Protein AF-A0A351DUJ3-F1 (afdb_monomer)

Foldseek 3Di:
DLVLLLVLVVVCVVCV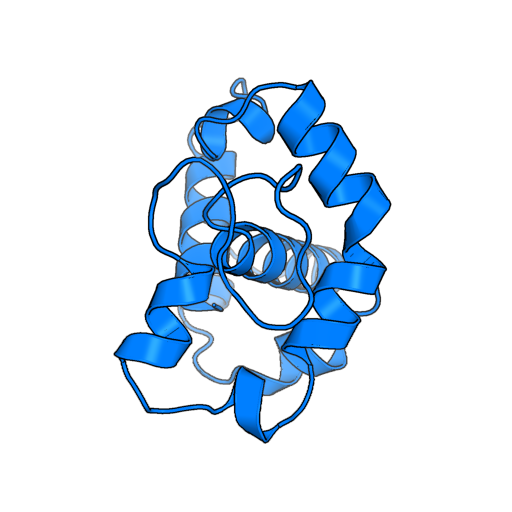VADPCRSVVHDPVLVVVCVVCVVVVCVQQVDCCRVVPPPVVQVVLQADADQARNHDPGDSNHHHNSVSVNSNQLLVLLCVVVVPDDSVNSVPDPDCVSSSVSDDD

Radius of gyration: 13.92 Å; Cα contacts (8 Å, |Δi|>4): 137; chains: 1; bounding box: 37×31×32 Å

Mean predicted aligned error: 2.56 Å

Structure (mmCIF, N/CA/C/O backbone):
data_AF-A0A351DUJ3-F1
#
_entry.id   AF-A0A351DUJ3-F1
#
loop_
_atom_site.group_PDB
_atom_site.id
_atom_site.type_symbol
_atom_site.label_atom_id
_atom_site.label_alt_id
_atom_site.label_comp_id
_atom_site.label_asym_id
_atom_site.label_entity_id
_atom_site.label_seq_id
_atom_site.pdbx_PDB_ins_code
_atom_site.Cartn_x
_atom_site.Cartn_y
_atom_site.Cartn_z
_atom_site.occupancy
_atom_site.B_iso_or_equiv
_atom_site.auth_seq_id
_atom_site.auth_comp_id
_atom_site.auth_asym_id
_atom_site.auth_atom_id
_atom_site.pdbx_PDB_model_num
ATOM 1 N N . MET A 1 1 ? 3.745 -3.087 7.120 1.00 89.69 1 MET A N 1
ATOM 2 C CA . MET A 1 1 ? 2.608 -3.006 6.170 1.00 89.69 1 MET A CA 1
ATOM 3 C C . MET A 1 1 ? 1.366 -2.376 6.779 1.00 89.69 1 MET A C 1
ATOM 5 O O . MET A 1 1 ? 1.011 -1.296 6.337 1.00 89.69 1 MET A O 1
ATOM 9 N N . LEU A 1 2 ? 0.721 -3.003 7.778 1.00 93.69 2 LEU A N 1
ATOM 10 C CA . LEU A 1 2 ? -0.574 -2.543 8.318 1.00 93.69 2 LEU A CA 1
ATOM 11 C C . LEU A 1 2 ? -0.574 -1.065 8.736 1.00 93.69 2 LEU A C 1
ATOM 13 O O . LEU A 1 2 ? -1.514 -0.342 8.428 1.00 93.69 2 LEU A O 1
ATOM 17 N N . PHE A 1 3 ? 0.510 -0.609 9.371 1.00 95.06 3 PHE A N 1
ATOM 18 C CA . PHE A 1 3 ? 0.725 0.804 9.690 1.00 95.06 3 PHE A CA 1
ATOM 19 C C . PHE A 1 3 ? 0.529 1.718 8.467 1.00 95.06 3 PHE A C 1
ATOM 21 O O . PHE A 1 3 ? -0.332 2.590 8.489 1.00 95.06 3 PHE A O 1
ATOM 28 N N . TRP A 1 4 ? 1.266 1.473 7.380 1.00 95.94 4 TRP A N 1
ATOM 29 C CA . TRP A 1 4 ? 1.177 2.269 6.153 1.00 95.94 4 TRP A CA 1
ATOM 30 C C . TRP A 1 4 ? -0.191 2.176 5.484 1.00 9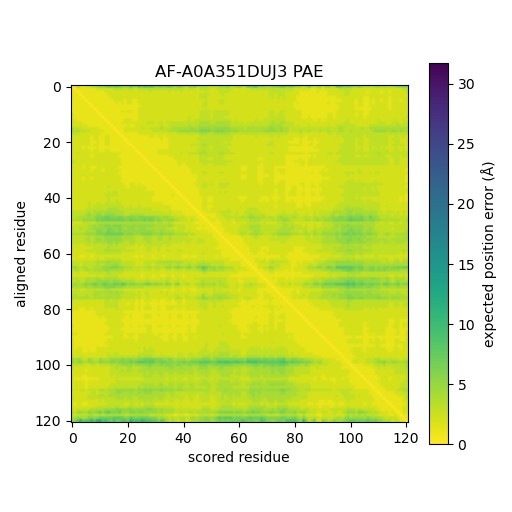5.94 4 TRP A C 1
ATOM 32 O O . TRP A 1 4 ? -0.691 3.181 4.994 1.00 95.94 4 TRP A O 1
ATOM 42 N N . GLY A 1 5 ? -0.825 1.002 5.517 1.00 97.31 5 GLY A N 1
ATOM 43 C CA . GLY A 1 5 ? -2.168 0.848 4.969 1.00 97.31 5 GLY A CA 1
ATOM 44 C C . GLY A 1 5 ? -3.209 1.703 5.682 1.00 97.31 5 GLY A C 1
ATOM 45 O O . GLY A 1 5 ? -4.059 2.313 5.043 1.00 97.31 5 GLY A O 1
ATOM 46 N N . LYS A 1 6 ? -3.107 1.797 7.010 1.00 97.94 6 LYS A N 1
ATOM 47 C CA . LYS A 1 6 ? -3.964 2.662 7.823 1.00 97.94 6 LYS A CA 1
ATOM 48 C C . LYS A 1 6 ? -3.687 4.140 7.590 1.00 97.94 6 LYS A C 1
ATOM 50 O O . LYS A 1 6 ? -4.633 4.912 7.477 1.00 97.94 6 LYS A O 1
ATOM 55 N N . VAL A 1 7 ? -2.410 4.518 7.499 1.00 97.75 7 VAL A N 1
ATOM 56 C CA . VAL A 1 7 ? -2.010 5.886 7.145 1.00 97.75 7 VAL A CA 1
ATOM 57 C C . VAL A 1 7 ? -2.652 6.276 5.816 1.00 97.75 7 VAL A C 1
ATOM 59 O O . VAL A 1 7 ? -3.377 7.260 5.774 1.00 97.75 7 VAL A O 1
ATOM 62 N N . LEU A 1 8 ? -2.485 5.465 4.770 1.00 98.06 8 LEU A N 1
ATOM 63 C CA . LEU A 1 8 ? -3.036 5.749 3.444 1.00 98.06 8 LEU A CA 1
ATOM 64 C C . LEU A 1 8 ? -4.569 5.762 3.417 1.00 98.06 8 LEU A C 1
ATOM 66 O O . LEU A 1 8 ? -5.141 6.635 2.772 1.00 98.06 8 LEU A O 1
ATOM 70 N N . HIS A 1 9 ? -5.237 4.879 4.167 1.00 97.88 9 HIS A N 1
ATOM 71 C CA . HIS A 1 9 ? -6.695 4.926 4.322 1.00 97.88 9 HIS A CA 1
ATOM 72 C C . HIS A 1 9 ? -7.163 6.272 4.893 1.00 97.88 9 HIS A C 1
ATOM 74 O O . HIS A 1 9 ? -8.079 6.901 4.363 1.00 97.88 9 HIS A O 1
ATOM 80 N N . VAL A 1 10 ? -6.524 6.743 5.969 1.00 97.94 10 VAL A N 1
ATOM 81 C CA . VAL A 1 10 ? -6.854 8.040 6.575 1.00 97.94 10 VAL A CA 1
ATOM 82 C C . VAL A 1 10 ? -6.523 9.180 5.615 1.00 97.94 10 VAL A C 1
ATOM 84 O O . VAL A 1 10 ? -7.359 10.059 5.415 1.00 97.94 10 VAL A O 1
ATOM 87 N N . THR A 1 11 ? -5.354 9.151 4.973 1.00 97.94 11 THR A N 1
ATOM 88 C CA . THR A 1 11 ? -4.942 10.179 4.011 1.00 97.94 11 THR A CA 1
ATOM 89 C C . THR A 1 11 ? -5.921 10.281 2.842 1.00 97.94 11 THR A C 1
ATOM 91 O O . THR A 1 11 ? -6.327 11.388 2.503 1.00 97.94 11 THR A O 1
ATOM 94 N N . ALA A 1 12 ? -6.370 9.155 2.279 1.00 97.75 12 ALA A N 1
ATOM 95 C CA . ALA A 1 12 ? -7.358 9.129 1.201 1.00 97.75 12 ALA A CA 1
ATOM 96 C C . ALA A 1 12 ? -8.695 9.760 1.617 1.00 97.75 12 ALA A C 1
ATOM 98 O O . ALA A 1 12 ? -9.310 10.489 0.846 1.00 97.75 12 ALA A O 1
ATOM 99 N N . ARG A 1 13 ? -9.131 9.535 2.862 1.00 95.94 13 ARG A N 1
ATOM 100 C CA . ARG A 1 13 ? -10.352 10.158 3.400 1.00 95.94 13 ARG A CA 1
ATOM 101 C C . ARG A 1 13 ? -10.204 11.657 3.640 1.00 95.94 13 ARG A C 1
ATOM 103 O O . ARG A 1 13 ? -11.187 12.380 3.525 1.00 95.94 13 ARG A O 1
ATOM 110 N N . CYS A 1 14 ? -9.006 12.114 3.992 1.00 97.31 14 CYS A N 1
ATOM 111 C CA . CYS A 1 14 ? -8.708 13.535 4.162 1.00 97.31 14 CYS A CA 1
ATOM 112 C C . CYS A 1 14 ? -8.530 14.269 2.824 1.00 97.31 14 CYS A C 1
ATOM 114 O O . CYS A 1 14 ? -8.698 15.484 2.779 1.00 97.31 14 CYS A O 1
ATOM 116 N N . LEU A 1 15 ? -8.188 13.549 1.752 1.00 97.62 15 LEU A N 1
ATOM 117 C CA . LEU A 1 15 ? -7.899 14.090 0.423 1.00 97.62 15 LEU A CA 1
ATOM 118 C C . LEU A 1 15 ? -8.742 13.380 -0.658 1.00 97.62 15 LEU A C 1
ATOM 120 O O . LEU A 1 15 ? -8.176 12.708 -1.521 1.00 97.62 15 LEU A O 1
ATOM 124 N N . PRO A 1 16 ? -10.082 13.514 -0.632 1.00 96.31 16 PRO A N 1
ATOM 125 C CA . PRO A 1 16 ? -10.980 12.748 -1.505 1.00 96.31 16 PRO A CA 1
ATOM 126 C C . PRO A 1 16 ? -10.806 13.053 -3.001 1.00 96.31 16 PRO A C 1
ATOM 128 O O . PRO A 1 16 ? -11.094 12.199 -3.834 1.00 96.31 16 PRO A O 1
ATOM 131 N N . GLU A 1 17 ? -10.304 14.243 -3.339 1.00 97.50 17 GLU A N 1
ATOM 132 C CA . GLU A 1 17 ? -10.061 14.670 -4.724 1.00 97.50 17 GLU A CA 1
ATOM 133 C C . GLU A 1 17 ? -8.707 14.184 -5.274 1.00 97.50 17 GLU A C 1
ATOM 135 O O . GLU A 1 17 ? -8.432 14.303 -6.469 1.00 97.50 17 GLU A O 1
ATOM 140 N N . THR A 1 18 ? -7.833 13.646 -4.415 1.00 98.00 18 THR A N 1
ATOM 141 C CA . THR A 1 18 ? -6.515 13.155 -4.825 1.00 98.00 18 THR A CA 1
ATOM 142 C C . THR A 1 18 ? -6.627 11.723 -5.330 1.00 98.00 18 THR A C 1
ATOM 144 O O . THR A 1 18 ? -7.170 10.843 -4.662 1.00 98.00 18 THR A O 1
ATOM 147 N N . SER A 1 19 ? -6.058 11.458 -6.506 1.00 98.12 19 SER A N 1
ATOM 148 C CA . SER A 1 19 ? -6.043 10.109 -7.068 1.00 98.12 19 SER A CA 1
ATOM 149 C C . SER A 1 19 ? -5.222 9.137 -6.204 1.00 98.12 19 SER A C 1
ATOM 151 O O . SER A 1 19 ? -4.266 9.550 -5.541 1.00 98.12 19 SER A O 1
ATOM 153 N N . PRO A 1 20 ? -5.507 7.822 -6.249 1.00 98.00 20 PRO A N 1
ATOM 154 C CA . PRO A 1 20 ? -4.704 6.835 -5.531 1.00 98.00 20 PRO A CA 1
ATOM 155 C C . PRO A 1 20 ? -3.216 6.848 -5.897 1.00 98.00 20 PRO A C 1
ATOM 157 O O . PRO A 1 20 ? -2.364 6.694 -5.025 1.00 98.00 20 PRO A O 1
ATOM 160 N N . ALA A 1 21 ? -2.911 7.102 -7.172 1.00 98.25 21 ALA A N 1
ATOM 161 C CA . ALA A 1 21 ? -1.549 7.310 -7.646 1.00 98.25 21 ALA A CA 1
ATOM 162 C C . ALA A 1 21 ? -0.911 8.544 -6.982 1.00 98.25 21 ALA A C 1
ATOM 164 O O . ALA A 1 21 ? 0.181 8.454 -6.427 1.00 98.25 21 ALA A O 1
ATOM 165 N N . GLY A 1 22 ? -1.633 9.670 -6.937 1.00 98.12 22 GLY A N 1
ATOM 166 C CA . GLY A 1 22 ? -1.170 10.901 -6.294 1.00 98.12 22 GLY A CA 1
ATOM 167 C C . GLY A 1 22 ? -0.902 10.740 -4.796 1.00 98.12 22 GLY A C 1
ATOM 168 O O . GLY A 1 22 ? 0.094 11.255 -4.297 1.00 98.12 22 GLY A O 1
ATOM 169 N N . LEU A 1 23 ? -1.723 9.958 -4.085 1.00 97.94 23 LEU A N 1
ATOM 170 C CA . LEU A 1 23 ? -1.509 9.640 -2.665 1.00 97.94 23 LEU A CA 1
ATOM 171 C C . LEU A 1 23 ? -0.209 8.862 -2.407 1.00 97.94 23 LEU A C 1
ATOM 173 O O . LEU A 1 23 ? 0.351 8.946 -1.316 1.00 97.94 23 LEU A O 1
ATOM 177 N N . MET A 1 24 ? 0.267 8.117 -3.405 1.00 97.50 24 MET A N 1
ATOM 178 C CA . MET A 1 24 ? 1.502 7.329 -3.357 1.00 97.50 24 MET A CA 1
ATOM 179 C C . MET A 1 24 ? 2.703 8.048 -3.990 1.00 97.50 24 MET A C 1
ATOM 181 O O . MET A 1 24 ? 3.806 7.494 -3.991 1.00 97.50 24 MET A O 1
ATOM 185 N N . ASN A 1 25 ? 2.496 9.265 -4.509 1.00 96.31 25 ASN A N 1
ATOM 186 C CA . ASN A 1 25 ? 3.441 9.980 -5.367 1.00 96.31 25 ASN A CA 1
ATOM 187 C C . ASN A 1 25 ?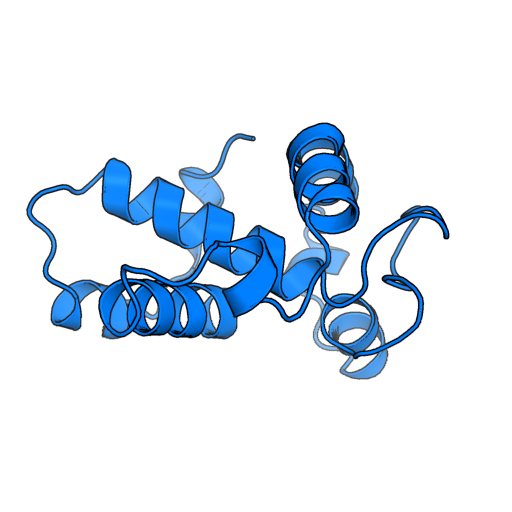 3.900 9.131 -6.568 1.00 96.31 25 ASN A C 1
ATOM 189 O O . ASN A 1 25 ? 5.086 9.046 -6.876 1.00 96.31 25 ASN A O 1
ATOM 193 N N . TRP A 1 26 ? 2.940 8.468 -7.209 1.00 97.88 26 TRP A N 1
ATOM 194 C CA . TRP A 1 26 ? 3.125 7.662 -8.409 1.00 97.88 26 TRP A CA 1
ATOM 195 C C . TRP A 1 26 ? 2.432 8.303 -9.607 1.00 97.88 26 TRP A C 1
ATOM 197 O O . TRP A 1 26 ? 1.439 9.028 -9.487 1.00 97.88 26 TRP A O 1
ATOM 207 N N . THR A 1 27 ? 2.931 7.973 -10.787 1.00 98.31 27 THR A N 1
ATOM 208 C CA . THR A 1 27 ? 2.238 8.165 -12.056 1.00 98.31 27 THR A CA 1
ATOM 209 C C . THR A 1 27 ? 1.008 7.256 -12.148 1.00 98.31 27 THR A C 1
ATOM 211 O O . THR A 1 27 ? 0.859 6.263 -11.430 1.00 98.31 27 THR A O 1
ATOM 214 N N . SER A 1 28 ? 0.100 7.586 -13.069 1.00 98.12 28 SER A N 1
ATOM 215 C CA . SER A 1 28 ? -1.064 6.728 -13.329 1.00 98.12 28 SER A CA 1
ATOM 216 C C . SER A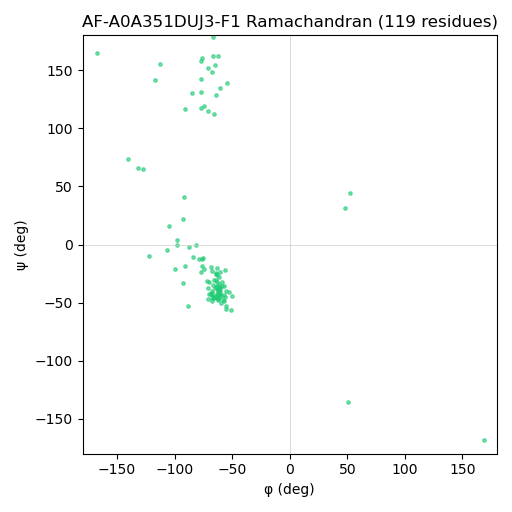 1 28 ? -0.653 5.353 -13.870 1.00 98.12 28 SER A C 1
ATOM 218 O O . SER A 1 28 ? -1.302 4.361 -13.541 1.00 98.12 28 SER A O 1
ATOM 220 N N . ASP A 1 29 ? 0.444 5.286 -14.629 1.00 98.38 29 ASP A N 1
ATOM 221 C CA . ASP A 1 29 ? 0.975 4.041 -15.192 1.00 98.38 29 ASP A CA 1
ATOM 222 C C . ASP A 1 29 ? 1.559 3.135 -14.105 1.00 98.38 29 ASP A C 1
ATOM 224 O O . ASP A 1 29 ? 1.268 1.942 -14.079 1.00 98.38 29 ASP A O 1
ATOM 228 N N . GLU A 1 30 ? 2.301 3.696 -13.149 1.00 98.56 30 GLU A N 1
ATOM 229 C CA . GLU A 1 30 ? 2.810 2.964 -11.983 1.00 98.56 30 GLU A CA 1
ATOM 230 C C . GLU A 1 30 ? 1.673 2.388 -11.130 1.00 98.56 30 GLU A C 1
ATOM 232 O O . GLU A 1 30 ? 1.711 1.224 -10.722 1.00 98.56 30 GLU A O 1
ATOM 237 N N . TRP A 1 31 ? 0.612 3.169 -10.904 1.00 98.50 31 TRP A N 1
ATOM 238 C CA . TRP A 1 31 ? -0.578 2.673 -10.216 1.00 98.50 31 TRP A CA 1
ATOM 239 C C . TRP A 1 31 ? -1.271 1.550 -10.997 1.00 98.50 31 TRP A C 1
ATOM 241 O O . TRP A 1 31 ? -1.617 0.516 -10.420 1.00 98.50 31 TRP A O 1
ATOM 251 N N . ALA A 1 32 ? -1.462 1.727 -12.307 1.00 98.50 32 ALA A N 1
ATOM 252 C CA . ALA A 1 32 ? -2.065 0.713 -13.168 1.00 98.50 32 ALA A CA 1
ATOM 253 C C . ALA A 1 32 ? -1.238 -0.581 -13.182 1.00 98.50 32 ALA A C 1
ATOM 255 O O . ALA A 1 32 ? -1.802 -1.674 -13.084 1.00 98.50 32 ALA A O 1
ATOM 256 N N . TRP A 1 33 ? 0.090 -0.462 -13.220 1.00 98.38 33 TRP A N 1
ATOM 257 C CA . TRP A 1 33 ? 1.017 -1.581 -13.112 1.00 98.38 33 TRP A CA 1
ATOM 258 C C . TRP A 1 33 ? 0.842 -2.317 -11.780 1.00 98.38 33 TRP A C 1
ATOM 260 O O . TRP A 1 33 ? 0.647 -3.534 -11.770 1.00 98.38 33 TRP A O 1
ATOM 270 N N . ALA A 1 34 ? 0.832 -1.591 -10.657 1.00 98.38 34 ALA A N 1
ATOM 271 C CA . ALA A 1 34 ? 0.701 -2.190 -9.327 1.00 98.38 34 ALA A CA 1
ATOM 272 C C . ALA A 1 34 ? -0.636 -2.920 -9.157 1.00 98.38 34 ALA A C 1
ATOM 274 O O . ALA A 1 34 ? -0.678 -4.012 -8.591 1.00 98.38 34 ALA A O 1
ATOM 275 N N . MET A 1 35 ? -1.717 -2.357 -9.701 1.00 98.38 35 MET A N 1
ATOM 276 C CA . MET A 1 35 ? -3.033 -2.997 -9.744 1.00 98.38 35 MET A CA 1
ATOM 277 C C . MET A 1 35 ? -3.026 -4.270 -10.601 1.00 98.38 35 MET A C 1
ATOM 279 O O . MET A 1 35 ? -3.543 -5.298 -10.171 1.00 98.38 35 MET A O 1
ATOM 283 N N . ALA A 1 36 ? -2.410 -4.241 -11.786 1.00 98.19 36 ALA A N 1
ATOM 284 C CA . ALA A 1 36 ? -2.305 -5.415 -12.655 1.00 98.19 36 ALA A CA 1
ATOM 285 C C . ALA A 1 36 ? -1.437 -6.531 -12.043 1.00 98.19 36 ALA A C 1
ATOM 287 O O . ALA A 1 36 ? -1.680 -7.714 -12.285 1.00 98.19 36 ALA A O 1
ATOM 288 N N . GLN A 1 37 ? -0.442 -6.163 -11.232 1.00 98.00 37 GLN A N 1
ATOM 289 C CA . GLN A 1 37 ? 0.480 -7.088 -10.573 1.00 98.00 37 GLN A CA 1
ATOM 290 C C . GLN A 1 37 ? 0.100 -7.417 -9.125 1.00 98.00 37 GLN A C 1
ATOM 292 O O . GLN A 1 37 ? 0.824 -8.174 -8.481 1.00 98.00 37 GLN A O 1
ATOM 297 N N . GLU A 1 38 ? -1.032 -6.926 -8.606 1.00 97.81 38 GLU A N 1
ATOM 298 C CA . GLU A 1 38 ? -1.413 -7.016 -7.183 1.00 97.81 38 GLU A CA 1
ATOM 299 C C . GLU A 1 38 ? -1.282 -8.448 -6.631 1.00 97.81 38 GLU A C 1
ATOM 301 O O . GLU A 1 38 ? -0.685 -8.674 -5.574 1.00 97.81 38 GLU A O 1
ATOM 306 N N . ARG A 1 39 ? -1.751 -9.440 -7.399 1.00 97.12 39 ARG A N 1
ATOM 307 C CA . ARG A 1 39 ? -1.644 -10.866 -7.061 1.00 97.12 39 ARG A CA 1
ATOM 308 C C . ARG A 1 39 ? -0.212 -11.399 -7.098 1.00 97.12 39 ARG A C 1
ATOM 310 O O . ARG A 1 39 ? 0.170 -12.170 -6.219 1.00 97.12 39 ARG A O 1
ATOM 317 N N . SER A 1 40 ? 0.574 -11.018 -8.103 1.00 96.88 40 SER A N 1
ATOM 318 C CA . SER A 1 40 ? 1.984 -11.412 -8.226 1.00 96.88 40 SER A CA 1
ATOM 319 C C . SER A 1 40 ? 2.802 -10.856 -7.062 1.00 96.88 40 SER A C 1
ATOM 321 O O . SER A 1 40 ? 3.548 -11.598 -6.430 1.00 96.88 40 SER A O 1
ATOM 323 N N . ILE A 1 41 ? 2.594 -9.582 -6.720 1.00 97.31 41 ILE A N 1
ATOM 324 C CA . ILE A 1 41 ? 3.243 -8.913 -5.588 1.00 97.31 41 ILE A CA 1
ATOM 325 C C . ILE A 1 41 ? 2.862 -9.617 -4.284 1.00 97.31 41 ILE A C 1
ATOM 327 O O . ILE A 1 41 ? 3.726 -9.927 -3.464 1.00 97.31 41 ILE A O 1
ATOM 331 N N . TRP A 1 42 ? 1.573 -9.921 -4.096 1.00 96.44 42 TRP A N 1
ATOM 332 C CA . TRP A 1 42 ? 1.115 -10.645 -2.914 1.00 96.44 42 TRP A CA 1
ATOM 333 C C . TRP A 1 42 ? 1.735 -12.041 -2.807 1.00 96.44 42 TRP A C 1
ATOM 335 O O . TRP A 1 42 ? 2.103 -12.450 -1.710 1.00 96.44 42 TRP A O 1
ATOM 345 N N . ARG A 1 43 ? 1.920 -12.756 -3.923 1.00 95.25 43 ARG A N 1
ATOM 346 C CA . ARG A 1 43 ? 2.573 -14.074 -3.927 1.00 95.25 43 ARG A CA 1
ATOM 347 C C . ARG A 1 43 ? 4.017 -14.017 -3.422 1.00 95.25 43 ARG A C 1
ATOM 349 O O . ARG A 1 43 ? 4.415 -14.931 -2.707 1.00 95.25 43 ARG A O 1
ATOM 356 N N . GLU A 1 44 ? 4.759 -12.966 -3.763 1.00 95.38 44 GLU A N 1
ATOM 357 C CA . GLU A 1 44 ? 6.127 -12.741 -3.271 1.00 95.38 44 GLU A CA 1
ATOM 358 C C . GLU A 1 44 ? 6.157 -12.343 -1.785 1.00 95.38 44 GLU A C 1
ATOM 360 O O . GLU A 1 44 ? 7.107 -12.653 -1.072 1.00 95.38 44 GLU A O 1
ATOM 365 N N . LEU A 1 45 ? 5.116 -11.655 -1.307 1.00 94.19 45 LEU A N 1
ATOM 366 C CA . LEU A 1 45 ? 5.066 -11.063 0.032 1.00 94.19 45 LEU A CA 1
ATOM 367 C C . LEU A 1 45 ? 4.438 -11.970 1.103 1.00 94.19 45 LEU A C 1
ATOM 369 O O . LEU A 1 45 ? 4.823 -11.895 2.267 1.00 94.19 45 LEU A O 1
ATOM 373 N N . GLN A 1 46 ? 3.459 -12.800 0.731 1.00 93.75 46 GLN A N 1
ATOM 374 C CA . GLN A 1 46 ? 2.695 -13.655 1.647 1.00 93.75 46 GLN A CA 1
ATOM 375 C C . GLN A 1 46 ? 3.481 -14.755 2.387 1.00 93.75 46 GLN A C 1
ATOM 377 O O . GLN A 1 46 ? 2.986 -15.179 3.438 1.00 93.75 46 GLN A O 1
ATOM 382 N N . PRO A 1 47 ? 4.631 -15.277 1.897 1.00 94.44 47 PRO A N 1
ATOM 383 C CA . PRO A 1 47 ? 5.395 -16.271 2.644 1.00 94.44 47 PRO A CA 1
ATOM 384 C C . PRO A 1 47 ? 5.725 -15.779 4.058 1.00 94.44 47 PRO A C 1
ATOM 386 O O . PRO A 1 47 ? 6.030 -14.604 4.269 1.00 94.44 47 PRO A O 1
ATOM 389 N N . GLN A 1 48 ? 5.627 -16.668 5.051 1.00 88.44 48 GLN A N 1
ATOM 390 C CA . GLN A 1 48 ? 5.735 -16.278 6.464 1.00 88.44 48 GLN A CA 1
ATOM 391 C C . GLN A 1 48 ? 7.096 -15.660 6.809 1.00 88.44 48 GLN A C 1
ATOM 393 O O . GLN A 1 48 ? 7.169 -14.726 7.605 1.00 88.44 48 GLN A O 1
ATOM 398 N N . ASP A 1 49 ? 8.165 -16.161 6.200 1.00 91.00 49 ASP A N 1
ATOM 399 C CA . ASP A 1 49 ? 9.538 -15.682 6.353 1.00 91.00 49 ASP A CA 1
ATOM 400 C C . ASP A 1 49 ? 9.763 -14.282 5.764 1.00 91.00 49 ASP A C 1
ATOM 402 O O . ASP A 1 49 ? 10.672 -13.576 6.204 1.00 91.00 49 ASP A O 1
ATOM 406 N N . VAL A 1 50 ? 8.916 -13.853 4.822 1.00 91.62 50 VAL A N 1
ATOM 407 C CA . VAL A 1 50 ? 8.895 -12.487 4.281 1.00 91.62 50 VAL A CA 1
ATOM 408 C C . VAL A 1 50 ? 7.978 -11.596 5.119 1.00 91.62 50 VAL A C 1
ATOM 410 O O . VAL A 1 50 ? 8.404 -10.550 5.610 1.00 91.62 50 VAL A O 1
ATOM 413 N N . LEU A 1 51 ? 6.730 -12.017 5.335 1.00 89.94 51 LEU A N 1
ATOM 414 C CA . LEU A 1 51 ? 5.700 -11.201 5.978 1.00 89.94 51 LEU A CA 1
ATOM 415 C C . LEU A 1 51 ? 5.998 -10.910 7.456 1.00 89.94 51 LEU A C 1
ATOM 417 O O . LEU A 1 51 ? 5.702 -9.822 7.952 1.00 89.94 51 LEU A O 1
ATOM 421 N N . PHE A 1 52 ? 6.609 -11.872 8.151 1.00 90.44 52 PHE A N 1
ATOM 422 C CA . PHE A 1 52 ? 7.008 -11.755 9.555 1.00 90.44 52 PHE A CA 1
ATOM 423 C C . PHE A 1 52 ? 8.518 -11.558 9.730 1.00 90.44 52 PHE A C 1
ATOM 425 O O . PHE A 1 52 ? 9.042 -11.713 10.839 1.00 90.44 52 PHE A O 1
ATOM 432 N N . ASN A 1 53 ? 9.224 -11.187 8.656 1.00 92.56 53 ASN A N 1
ATOM 433 C CA . ASN A 1 53 ? 10.647 -10.888 8.716 1.00 92.56 53 ASN A CA 1
ATOM 434 C C . ASN A 1 53 ? 10.915 -9.717 9.674 1.00 92.56 53 ASN A C 1
ATOM 436 O O . ASN A 1 53 ? 10.244 -8.685 9.630 1.00 92.56 53 ASN A O 1
ATOM 440 N N . ARG A 1 54 ? 11.925 -9.864 10.536 1.00 93.31 54 ARG A N 1
ATOM 441 C CA . ARG A 1 54 ? 12.344 -8.828 11.495 1.00 93.31 54 ARG A CA 1
ATOM 442 C C . ARG A 1 54 ? 13.651 -8.140 11.113 1.00 93.31 54 ARG A C 1
ATOM 444 O O . ARG A 1 54 ? 14.055 -7.211 11.804 1.00 93.31 54 ARG A O 1
ATOM 451 N N . ASN A 1 55 ? 14.322 -8.581 10.049 1.00 96.19 55 ASN A N 1
ATOM 452 C CA . ASN A 1 55 ? 15.532 -7.941 9.556 1.00 96.19 55 ASN A CA 1
ATOM 453 C C . ASN A 1 55 ? 15.164 -6.586 8.926 1.00 96.19 55 ASN A C 1
ATOM 455 O O . ASN A 1 55 ? 14.505 -6.567 7.883 1.00 96.19 55 ASN A O 1
ATOM 459 N N . PRO A 1 56 ? 15.610 -5.450 9.496 1.00 94.19 56 PRO A N 1
ATOM 460 C CA . PRO A 1 56 ? 15.230 -4.133 8.996 1.00 94.19 56 PRO A CA 1
ATOM 461 C C . PRO A 1 56 ? 15.632 -3.904 7.539 1.00 94.19 56 PRO A C 1
ATOM 463 O O . PRO A 1 56 ? 14.915 -3.221 6.817 1.00 94.19 56 PRO A O 1
ATOM 466 N N . ARG A 1 57 ? 16.748 -4.494 7.086 1.00 94.75 57 ARG A N 1
ATOM 467 C CA . ARG A 1 57 ? 17.195 -4.365 5.693 1.00 94.75 57 ARG A CA 1
ATOM 468 C C . ARG A 1 57 ? 16.219 -5.039 4.739 1.00 94.75 57 ARG A C 1
ATOM 470 O O . ARG A 1 57 ? 15.832 -4.421 3.759 1.00 94.75 57 ARG A O 1
ATOM 477 N N . GLU A 1 58 ? 15.783 -6.258 5.051 1.00 94.88 58 GLU A N 1
ATOM 478 C CA . GLU A 1 58 ? 14.834 -6.991 4.205 1.00 94.88 58 GLU A CA 1
ATOM 479 C C . GLU A 1 58 ? 13.457 -6.333 4.195 1.00 94.88 58 GLU A C 1
ATOM 481 O O . GLU A 1 58 ? 12.846 -6.187 3.139 1.00 94.88 58 GLU A O 1
ATOM 486 N N . VAL A 1 59 ? 12.999 -5.853 5.353 1.00 94.69 59 VAL A N 1
ATOM 487 C CA . VAL A 1 59 ? 11.735 -5.117 5.452 1.00 94.69 59 VAL A CA 1
ATOM 488 C C . VAL A 1 59 ? 11.798 -3.830 4.625 1.00 94.69 59 VAL A C 1
ATOM 490 O O . VAL A 1 59 ? 10.890 -3.576 3.838 1.00 94.69 59 VAL A O 1
ATOM 493 N N . MET A 1 60 ? 12.869 -3.037 4.744 1.00 94.81 60 MET A N 1
ATOM 494 C CA . MET A 1 60 ? 12.989 -1.745 4.053 1.00 94.81 60 MET A CA 1
ATOM 495 C C . MET A 1 60 ? 12.953 -1.853 2.529 1.00 94.81 60 MET A C 1
ATOM 497 O O . MET A 1 60 ? 12.451 -0.937 1.881 1.00 94.81 60 MET A O 1
ATOM 501 N N . ARG A 1 61 ? 13.375 -2.981 1.945 1.00 96.31 61 ARG A N 1
ATOM 502 C CA . ARG A 1 61 ? 13.306 -3.217 0.489 1.00 96.31 61 ARG A CA 1
ATOM 503 C C . ARG A 1 61 ? 11.893 -3.072 -0.090 1.00 96.31 61 ARG A C 1
ATOM 505 O O . ARG A 1 61 ? 11.771 -2.812 -1.282 1.00 96.31 61 ARG A O 1
ATOM 512 N N . TRP A 1 62 ? 10.854 -3.212 0.740 1.00 97.44 62 TRP A N 1
ATOM 513 C CA . TRP A 1 62 ? 9.444 -3.057 0.367 1.00 97.44 62 TRP A CA 1
ATOM 514 C C . TRP A 1 62 ? 8.879 -1.640 0.546 1.00 97.44 62 TRP A C 1
ATOM 516 O O . TRP A 1 62 ? 7.817 -1.345 0.002 1.00 97.44 62 TRP A O 1
ATOM 526 N N . PHE A 1 63 ? 9.527 -0.784 1.342 1.00 96.50 63 PHE A N 1
ATOM 527 C CA . PHE A 1 63 ? 8.982 0.519 1.765 1.00 96.50 63 PHE A CA 1
ATOM 528 C C . PHE A 1 63 ? 9.864 1.708 1.391 1.00 96.50 63 PHE A C 1
ATOM 530 O O . PHE A 1 63 ? 9.448 2.846 1.580 1.00 96.50 63 PHE A O 1
ATOM 537 N N . GLN A 1 64 ? 11.083 1.463 0.918 1.00 94.94 64 GLN A N 1
ATOM 538 C CA . GLN A 1 64 ? 12.015 2.521 0.568 1.00 94.94 64 GLN A CA 1
ATOM 539 C C . GLN A 1 64 ? 11.655 3.145 -0.784 1.00 94.94 64 GLN A C 1
ATOM 541 O O . GLN A 1 64 ? 11.245 2.448 -1.714 1.00 94.94 64 GLN A O 1
ATOM 546 N N . GLU A 1 65 ? 11.840 4.460 -0.877 1.00 95.44 65 GLU A N 1
ATOM 547 C CA . GLU A 1 65 ? 11.744 5.201 -2.134 1.00 95.44 65 GLU A CA 1
ATOM 548 C C . GLU A 1 65 ? 12.879 4.814 -3.082 1.00 95.44 65 GLU A C 1
ATOM 550 O O . GLU A 1 65 ? 14.001 4.507 -2.656 1.00 95.44 65 GLU A O 1
ATOM 555 N N . GLY A 1 66 ? 12.613 4.863 -4.379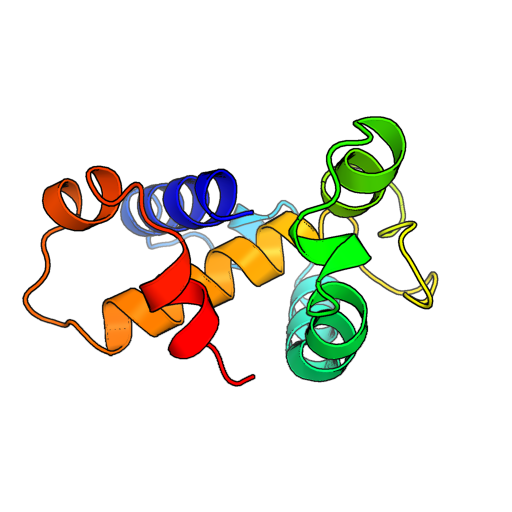 1.00 94.19 66 GLY A N 1
ATOM 556 C CA . GLY A 1 66 ? 13.617 4.550 -5.382 1.00 94.19 66 GLY A CA 1
ATOM 557 C C . GLY A 1 66 ? 13.016 4.414 -6.774 1.00 94.19 66 GLY A C 1
ATOM 558 O O . GLY A 1 66 ? 11.866 4.766 -6.984 1.00 94.19 66 GLY A O 1
ATOM 559 N N . PRO A 1 67 ? 13.784 3.897 -7.742 1.00 94.12 67 PRO A N 1
ATOM 560 C CA . PRO A 1 67 ? 13.264 3.679 -9.088 1.00 94.12 67 PRO A CA 1
ATOM 561 C C . PRO A 1 67 ? 12.310 2.478 -9.184 1.00 94.12 67 PRO A C 1
ATOM 563 O O . PRO A 1 67 ? 11.572 2.397 -10.150 1.00 94.12 67 PRO A O 1
ATOM 566 N N . PHE A 1 68 ? 12.373 1.535 -8.233 1.00 97.75 68 PHE A N 1
ATOM 567 C CA . PHE A 1 68 ? 11.525 0.340 -8.172 1.00 97.75 68 PHE A CA 1
ATOM 568 C C . PHE A 1 68 ? 11.640 -0.353 -6.808 1.00 97.75 68 PHE A C 1
ATOM 570 O O . PHE A 1 68 ? 12.591 -0.118 -6.049 1.00 97.75 68 PHE A O 1
ATOM 577 N N . THR A 1 69 ? 10.711 -1.259 -6.502 1.00 98.06 69 THR A N 1
ATOM 578 C CA . THR A 1 69 ? 10.746 -2.073 -5.279 1.00 98.06 69 THR A CA 1
ATOM 579 C C . THR A 1 69 ? 11.768 -3.204 -5.403 1.00 98.06 69 THR A C 1
AT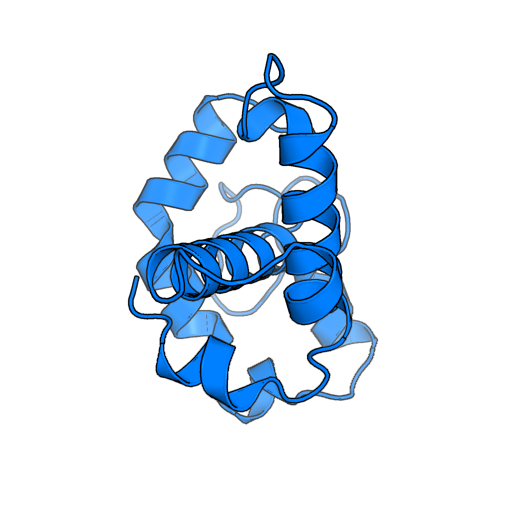OM 581 O O . THR A 1 69 ? 11.638 -4.109 -6.221 1.00 98.06 69 THR A O 1
ATOM 584 N N . ARG A 1 70 ? 12.794 -3.203 -4.546 1.00 96.31 70 ARG A N 1
ATOM 585 C CA . ARG A 1 70 ? 13.947 -4.120 -4.642 1.00 96.31 70 ARG A CA 1
ATOM 586 C C . ARG A 1 70 ? 13.774 -5.406 -3.835 1.00 96.31 70 ARG A C 1
ATOM 588 O O . ARG A 1 70 ? 14.730 -5.825 -3.185 1.00 96.31 70 ARG A O 1
ATOM 595 N N . ALA A 1 71 ? 12.602 -6.030 -3.817 1.00 94.62 71 ALA A N 1
ATOM 596 C CA . ALA A 1 71 ? 12.314 -7.181 -2.952 1.00 94.62 71 ALA A CA 1
ATOM 597 C C . ALA A 1 71 ? 12.000 -8.460 -3.743 1.00 94.62 71 ALA A C 1
ATOM 599 O O . ALA A 1 71 ? 11.318 -8.395 -4.755 1.00 94.62 71 ALA A O 1
ATOM 600 N N . GLY A 1 72 ? 12.468 -9.623 -3.273 1.00 90.69 72 GLY A N 1
ATOM 601 C CA . GLY A 1 72 ? 12.137 -10.927 -3.874 1.00 90.69 72 GLY A CA 1
ATOM 602 C C . GLY A 1 72 ? 12.363 -10.986 -5.390 1.00 90.69 72 GLY A C 1
ATOM 603 O O . GLY A 1 72 ? 13.385 -10.500 -5.880 1.00 90.69 72 GLY A O 1
ATOM 604 N N . ALA A 1 73 ? 11.400 -11.563 -6.114 1.00 94.38 73 ALA A N 1
ATOM 605 C CA . ALA A 1 73 ? 11.371 -11.597 -7.577 1.00 94.38 73 ALA A CA 1
ATOM 606 C C . ALA A 1 73 ? 10.577 -10.433 -8.208 1.00 94.38 73 ALA A C 1
ATOM 608 O O . ALA A 1 73 ? 10.117 -10.544 -9.346 1.00 94.38 73 ALA A O 1
ATOM 609 N N . ILE A 1 74 ? 10.392 -9.320 -7.487 1.00 97.38 74 ILE A N 1
ATOM 610 C CA . ILE A 1 74 ? 9.728 -8.133 -8.033 1.00 97.38 74 ILE A CA 1
ATOM 611 C C . ILE A 1 74 ? 10.576 -7.553 -9.183 1.00 97.38 74 ILE A C 1
ATOM 613 O O . ILE A 1 74 ? 11.780 -7.335 -9.009 1.00 97.38 74 ILE A O 1
ATOM 617 N N . PRO A 1 75 ? 9.980 -7.311 -10.363 1.00 96.56 75 PRO A N 1
ATOM 618 C CA . PRO A 1 75 ? 10.711 -6.832 -11.530 1.00 96.56 75 PRO A CA 1
ATOM 619 C C . PRO A 1 75 ? 11.059 -5.335 -11.430 1.00 96.56 75 PRO A C 1
ATOM 621 O O . PRO A 1 75 ? 10.486 -4.578 -10.643 1.00 96.56 75 PRO A O 1
ATOM 624 N N . GLN A 1 76 ? 12.043 -4.903 -12.224 1.00 96.31 76 GLN A N 1
ATOM 625 C CA . GLN A 1 76 ? 12.589 -3.536 -12.165 1.00 96.31 76 GLN A CA 1
ATOM 626 C C . GLN A 1 76 ? 11.691 -2.469 -12.804 1.00 96.31 76 GLN A C 1
ATOM 628 O O . GLN A 1 76 ? 11.947 -1.288 -12.615 1.00 96.31 76 GLN A O 1
ATOM 633 N N . ASP A 1 77 ? 10.667 -2.872 -13.555 1.00 95.19 77 ASP A N 1
ATOM 634 C CA . ASP A 1 77 ? 9.614 -1.993 -14.075 1.00 95.19 77 ASP A CA 1
ATOM 635 C C . ASP A 1 77 ? 8.528 -1.693 -13.025 1.00 95.19 77 ASP A C 1
ATOM 637 O O . ASP A 1 77 ? 7.580 -0.964 -13.307 1.00 95.19 77 ASP A O 1
ATOM 641 N N . SER A 1 78 ? 8.654 -2.256 -11.819 1.00 97.81 78 SER A N 1
ATOM 642 C CA . SER A 1 78 ? 7.741 -1.977 -10.718 1.00 97.81 78 SER A CA 1
ATOM 643 C C . SER A 1 78 ? 7.917 -0.563 -10.155 1.00 97.81 78 SER A C 1
ATOM 645 O O . SER A 1 78 ? 9.034 -0.051 -10.122 1.00 97.81 78 SER A O 1
ATOM 647 N N . PRO A 1 79 ? 6.855 0.036 -9.596 1.00 98.25 79 PRO A N 1
ATOM 648 C CA . PRO A 1 79 ? 6.979 1.208 -8.742 1.00 98.25 79 PRO A CA 1
ATOM 649 C C . PRO A 1 79 ? 7.801 0.908 -7.484 1.00 98.25 79 PRO A C 1
ATOM 651 O O . PRO A 1 79 ? 7.966 -0.244 -7.049 1.00 98.25 79 PRO A O 1
ATOM 654 N N . ASP A 1 80 ? 8.283 1.964 -6.841 1.00 97.94 80 ASP A N 1
ATOM 655 C CA . ASP A 1 80 ? 8.823 1.866 -5.488 1.00 97.94 80 ASP A CA 1
ATOM 656 C C . ASP A 1 80 ? 7.741 1.508 -4.457 1.00 97.94 80 ASP A C 1
ATOM 658 O O . ASP A 1 80 ? 6.583 1.302 -4.794 1.00 97.94 80 ASP A O 1
ATOM 662 N N . ARG A 1 81 ? 8.118 1.355 -3.184 1.00 97.81 81 ARG A N 1
ATOM 663 C CA . ARG A 1 81 ? 7.188 1.270 -2.038 1.00 97.81 81 ARG A CA 1
ATOM 664 C C . ARG A 1 81 ? 5.989 0.301 -2.175 1.00 97.81 81 ARG A C 1
ATOM 666 O O . ARG A 1 81 ? 4.952 0.526 -1.541 1.00 97.81 81 ARG A O 1
ATOM 673 N N . LEU A 1 82 ? 6.096 -0.817 -2.905 1.00 98.31 82 LEU A N 1
ATOM 674 C CA . LEU A 1 82 ? 4.966 -1.748 -3.090 1.00 98.31 82 LEU A CA 1
ATOM 675 C C . LEU A 1 82 ? 4.437 -2.346 -1.772 1.00 98.31 82 LEU A C 1
ATOM 677 O O . LEU A 1 82 ? 3.266 -2.713 -1.682 1.00 98.31 82 LEU A O 1
ATOM 681 N N . GLY A 1 83 ? 5.252 -2.404 -0.713 1.00 97.44 83 GLY A N 1
ATOM 682 C CA . GLY A 1 83 ? 4.795 -2.808 0.618 1.00 97.44 83 GLY A CA 1
ATOM 683 C C . GLY A 1 83 ? 3.770 -1.846 1.229 1.00 97.44 83 GLY A C 1
ATOM 684 O O . GLY A 1 83 ? 2.904 -2.279 1.998 1.00 97.44 83 GLY A O 1
ATOM 685 N N . MET A 1 84 ? 3.840 -0.550 0.894 1.00 98.00 84 MET A N 1
ATOM 686 C CA . MET A 1 84 ? 2.821 0.437 1.271 1.00 98.00 84 MET A CA 1
ATOM 687 C C . MET A 1 84 ? 1.533 0.200 0.492 1.00 98.00 84 MET A C 1
ATOM 689 O O . MET A 1 84 ? 0.471 0.122 1.107 1.00 98.00 84 MET A O 1
ATOM 693 N N . PHE A 1 85 ? 1.644 -0.001 -0.825 1.00 98.31 85 PHE A N 1
ATOM 694 C CA . PHE A 1 85 ? 0.512 -0.318 -1.693 1.00 98.31 85 PHE A CA 1
ATOM 695 C C . PHE A 1 85 ? -0.245 -1.547 -1.195 1.00 98.31 85 PHE A C 1
ATOM 697 O O . PHE A 1 85 ? -1.423 -1.437 -0.868 1.00 98.31 85 PHE A O 1
ATOM 704 N N . VAL A 1 86 ? 0.424 -2.690 -1.014 1.00 97.88 86 VAL A N 1
ATOM 705 C CA . VAL A 1 86 ? -0.252 -3.906 -0.532 1.00 97.88 86 VAL A CA 1
ATOM 706 C C . VAL A 1 86 ? -0.835 -3.706 0.869 1.00 97.88 86 VAL A C 1
ATOM 708 O O . VAL A 1 86 ? -1.942 -4.163 1.150 1.00 97.88 86 VAL A O 1
ATOM 711 N N . GLY A 1 87 ? -0.133 -2.986 1.752 1.00 97.50 87 GLY A N 1
ATOM 712 C CA . GLY A 1 87 ? -0.669 -2.619 3.064 1.00 97.50 87 GLY A CA 1
ATOM 713 C C . GLY A 1 87 ? -1.984 -1.842 2.959 1.00 97.50 87 GLY A C 1
ATOM 714 O O . GLY A 1 87 ? -2.930 -2.139 3.688 1.00 97.50 87 GLY A O 1
ATOM 715 N N . TRP A 1 88 ? -2.063 -0.884 2.038 1.00 98.25 88 TRP A N 1
ATOM 716 C CA . TRP A 1 88 ? -3.264 -0.091 1.794 1.00 98.25 88 TRP A CA 1
ATOM 717 C C . TRP A 1 88 ? -4.398 -0.928 1.212 1.00 98.25 88 TRP A C 1
ATOM 719 O O . TRP A 1 88 ? -5.491 -0.941 1.774 1.00 98.25 88 TRP A O 1
ATOM 729 N N . ARG A 1 89 ? -4.125 -1.723 0.174 1.00 98.12 89 ARG A N 1
ATOM 730 C CA . ARG A 1 89 ? -5.099 -2.645 -0.432 1.00 98.12 89 ARG A CA 1
ATOM 731 C C . ARG A 1 89 ? -5.708 -3.612 0.583 1.00 98.12 89 ARG A C 1
ATOM 733 O O . ARG A 1 89 ? -6.917 -3.846 0.580 1.00 98.12 89 ARG A O 1
ATOM 740 N N . MET A 1 90 ? -4.885 -4.112 1.500 1.00 97.50 90 MET A N 1
ATOM 741 C CA . MET A 1 90 ? -5.307 -4.980 2.594 1.00 97.50 90 MET A CA 1
ATOM 742 C C . MET A 1 90 ? -6.267 -4.275 3.56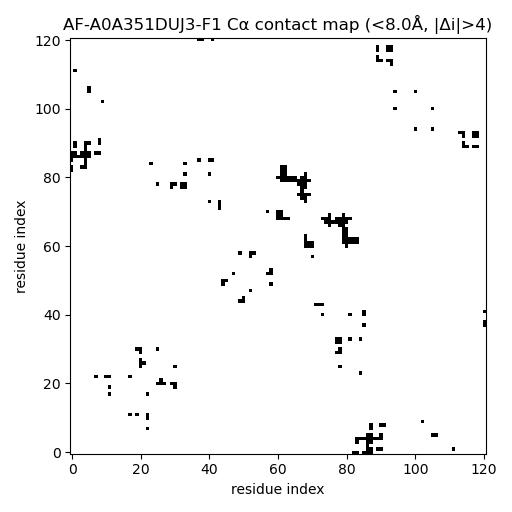4 1.00 97.50 90 MET A C 1
ATOM 744 O O . MET A 1 90 ? -7.299 -4.841 3.928 1.00 97.50 90 MET A O 1
ATOM 748 N N . VAL A 1 91 ? -5.968 -3.030 3.945 1.00 97.94 91 VAL A N 1
ATOM 749 C CA . VAL A 1 91 ? -6.847 -2.217 4.800 1.00 97.94 91 VAL A CA 1
ATOM 750 C C . VAL A 1 91 ? -8.158 -1.878 4.091 1.00 97.94 91 VAL A C 1
ATOM 752 O O . VAL A 1 91 ? -9.218 -2.075 4.680 1.00 97.94 91 VAL A O 1
ATOM 755 N N . GLU A 1 92 ? -8.122 -1.465 2.823 1.00 97.25 92 GLU A N 1
ATOM 756 C CA . GLU A 1 92 ? -9.335 -1.173 2.044 1.00 97.25 92 GLU A CA 1
ATOM 757 C C . GLU A 1 92 ? -10.230 -2.409 1.882 1.00 97.25 92 GLU A C 1
ATOM 759 O O . GLU A 1 92 ? -11.455 -2.320 1.978 1.00 97.25 92 GLU A O 1
ATOM 764 N N . SER A 1 93 ? -9.632 -3.588 1.674 1.00 97.38 93 SER A N 1
ATOM 765 C CA . SER A 1 93 ? -10.375 -4.852 1.634 1.00 97.38 93 SER A CA 1
ATOM 766 C C . SER A 1 93 ? -11.079 -5.135 2.960 1.00 97.38 93 SER A C 1
ATOM 768 O O . SER A 1 93 ? -12.252 -5.508 2.975 1.00 97.38 93 SER A O 1
ATOM 770 N N . PHE A 1 94 ? -10.384 -4.917 4.078 1.00 97.44 94 PHE A N 1
ATOM 771 C CA . PHE A 1 94 ? -10.943 -5.102 5.411 1.00 97.44 94 PHE A CA 1
ATOM 772 C C . PHE A 1 94 ? -12.072 -4.106 5.714 1.00 97.44 94 PHE A C 1
ATOM 774 O O . PHE A 1 94 ? -13.131 -4.519 6.178 1.00 97.44 94 PHE A O 1
ATOM 781 N N . VAL A 1 95 ? -11.897 -2.818 5.406 1.00 96.56 95 VAL A N 1
ATOM 782 C CA . VAL A 1 95 ? -12.930 -1.788 5.617 1.00 96.56 95 VAL A CA 1
ATOM 783 C C . VAL A 1 95 ? -14.171 -2.069 4.770 1.00 96.56 95 VAL A C 1
ATOM 785 O O . VAL A 1 95 ? -15.287 -2.006 5.280 1.00 96.56 95 VAL A O 1
ATOM 788 N N . ARG A 1 96 ? -14.002 -2.473 3.504 1.00 96.19 96 ARG A N 1
ATOM 789 C CA . ARG A 1 96 ? -15.124 -2.849 2.627 1.00 96.19 96 ARG A CA 1
ATOM 790 C C . ARG A 1 96 ? -15.925 -4.039 3.165 1.00 96.19 96 ARG A C 1
ATOM 792 O O . ARG A 1 96 ? -17.138 -4.080 2.987 1.00 96.19 96 ARG A O 1
ATOM 799 N N . ALA A 1 97 ? -15.266 -4.987 3.829 1.00 96.44 97 ALA A N 1
ATOM 800 C CA . ALA A 1 97 ? -15.928 -6.113 4.489 1.00 96.44 97 ALA A CA 1
ATOM 801 C C . ALA A 1 97 ? -16.620 -5.728 5.815 1.00 96.44 97 ALA A C 1
ATOM 803 O O . ALA A 1 97 ? -17.394 -6.520 6.345 1.00 96.44 97 ALA A O 1
ATOM 804 N N . ASN A 1 98 ? -16.365 -4.526 6.345 1.00 96.19 98 ASN A N 1
ATOM 805 C CA . ASN A 1 98 ? -16.882 -4.038 7.624 1.00 96.19 98 ASN A CA 1
ATOM 806 C C . ASN A 1 98 ? -17.476 -2.618 7.478 1.00 96.19 98 ASN A C 1
ATOM 808 O O . ASN A 1 98 ? -16.957 -1.672 8.072 1.00 96.19 98 ASN A O 1
ATOM 812 N N . PRO A 1 99 ? -18.576 -2.433 6.721 1.00 93.00 99 PRO A N 1
ATOM 813 C CA . PRO A 1 99 ? -19.094 -1.106 6.362 1.00 93.00 99 PRO A CA 1
ATOM 814 C C . PRO A 1 99 ? -19.563 -0.253 7.555 1.00 93.00 99 PRO A C 1
ATOM 816 O O . PRO A 1 99 ? -19.654 0.964 7.432 1.00 93.00 99 PRO A O 1
ATOM 819 N N . GLY A 1 100 ? -19.860 -0.870 8.705 1.00 93.44 100 GLY A N 1
ATOM 820 C CA . GLY A 1 100 ? -20.243 -0.169 9.938 1.00 93.44 100 GLY A CA 1
ATOM 821 C C . GLY A 1 100 ? -19.071 0.248 10.833 1.00 93.44 100 GLY A C 1
ATOM 822 O O . GLY A 1 100 ? -19.298 0.837 11.885 1.00 93.44 100 GLY A O 1
ATOM 823 N N . MET A 1 101 ? -17.830 -0.078 10.464 1.00 95.00 101 MET A N 1
ATOM 824 C CA . MET A 1 101 ? -16.650 0.227 11.273 1.00 95.00 101 MET A CA 1
ATOM 825 C C . MET A 1 101 ? -16.267 1.705 11.155 1.00 95.00 101 MET A C 1
ATOM 827 O O . MET A 1 101 ? -16.128 2.232 10.050 1.00 95.00 101 MET A O 1
ATOM 831 N N . SER A 1 102 ? -16.038 2.374 12.289 1.00 95.81 102 SER A N 1
ATOM 832 C CA . SER A 1 102 ? -15.526 3.745 12.272 1.00 95.81 102 SER A CA 1
ATOM 833 C C . SER A 1 102 ? -14.022 3.783 11.972 1.00 95.81 102 SER A C 1
ATOM 835 O O . SER A 1 102 ? -13.285 2.826 12.223 1.00 95.81 102 SER A O 1
ATOM 837 N N . THR A 1 103 ? -13.523 4.925 11.487 1.00 94.62 103 THR A N 1
ATOM 838 C CA . THR A 1 103 ? -12.075 5.126 11.310 1.00 94.62 103 THR A CA 1
ATOM 839 C C . THR A 1 103 ? -11.325 4.979 12.637 1.00 94.62 103 THR A C 1
ATOM 841 O O . THR A 1 103 ? -10.227 4.434 12.656 1.00 94.62 103 THR A O 1
ATOM 844 N N . ALA A 1 104 ? -11.912 5.414 13.758 1.00 95.75 104 ALA A N 1
ATOM 845 C CA . ALA A 1 104 ? -11.302 5.261 15.078 1.00 95.75 104 ALA A CA 1
ATOM 846 C C . ALA A 1 104 ? -11.139 3.778 15.458 1.00 95.75 104 ALA A C 1
ATOM 848 O O . ALA A 1 104 ? -10.051 3.371 15.872 1.00 95.75 104 ALA A O 1
ATOM 849 N N . ASP A 1 105 ? -12.172 2.961 15.226 1.00 96.56 105 ASP A N 1
ATOM 850 C CA . ASP A 1 105 ? -12.124 1.513 15.471 1.00 96.56 105 ASP A CA 1
ATOM 851 C C . ASP A 1 105 ? -11.071 0.833 14.594 1.00 96.56 105 ASP A C 1
ATOM 853 O O . ASP A 1 105 ? -10.276 0.025 15.081 1.00 96.56 105 ASP A O 1
ATOM 857 N N . LEU A 1 106 ? -11.009 1.204 13.308 1.00 96.81 106 LEU A N 1
ATOM 858 C CA . LEU A 1 106 ? -9.976 0.724 12.394 1.00 96.81 106 LEU A CA 1
ATOM 859 C C . LEU A 1 106 ? -8.581 1.053 12.934 1.00 96.81 106 LEU A C 1
ATOM 861 O O . LEU A 1 106 ? -7.716 0.175 12.971 1.00 96.81 106 LEU A O 1
ATOM 865 N N . MET A 1 107 ? -8.344 2.296 13.363 1.00 96.12 107 MET A N 1
ATOM 866 C CA . MET A 1 107 ? -7.043 2.729 13.878 1.00 96.12 107 MET A CA 1
ATOM 867 C C . MET A 1 107 ? -6.647 1.977 15.150 1.00 96.12 107 MET A C 1
ATOM 869 O O . MET A 1 107 ? -5.480 1.596 15.267 1.00 96.12 107 MET A O 1
ATOM 873 N N . ALA A 1 108 ? -7.608 1.653 16.018 1.00 96.19 108 ALA A N 1
ATOM 874 C CA . ALA A 1 108 ? -7.389 0.880 17.240 1.00 96.19 108 ALA A CA 1
ATOM 875 C C . ALA A 1 108 ? -7.007 -0.598 16.999 1.00 96.19 108 ALA A C 1
ATOM 877 O O . ALA A 1 108 ? -6.421 -1.225 17.879 1.00 96.19 108 ALA A O 1
ATOM 878 N N . GLN A 1 109 ? -7.281 -1.172 15.818 1.00 95.25 109 GLN A N 1
ATOM 879 C CA . GLN A 1 109 ? -6.942 -2.575 15.525 1.00 95.25 109 GLN A CA 1
ATOM 880 C C . GLN A 1 109 ? -5.428 -2.841 15.485 1.00 95.25 109 GLN A C 1
ATOM 882 O O . GLN A 1 109 ? -4.735 -2.430 14.558 1.00 95.25 109 GLN A O 1
ATOM 887 N N . THR A 1 110 ? -4.887 -3.595 16.433 1.00 93.12 110 THR A N 1
ATOM 888 C CA . THR A 1 110 ? -3.455 -3.956 16.436 1.00 93.12 110 THR A CA 1
ATOM 889 C C . THR A 1 110 ? -3.183 -5.355 15.891 1.00 93.12 110 THR A C 1
ATOM 891 O O . THR A 1 110 ? -2.071 -5.622 15.441 1.00 93.12 110 THR A O 1
ATOM 894 N N . ASN A 1 111 ? -4.189 -6.235 15.892 1.00 94.19 111 ASN A N 1
ATOM 895 C CA . ASN A 1 111 ? -4.063 -7.597 15.387 1.00 94.19 111 ASN A CA 1
ATOM 896 C C . ASN A 1 111 ? -4.031 -7.604 13.843 1.00 94.19 111 ASN A C 1
ATOM 898 O O . ASN A 1 111 ? -5.015 -7.189 13.228 1.00 94.19 111 ASN A O 1
ATOM 902 N N . PRO A 1 112 ? -2.949 -8.081 13.198 1.00 92.50 112 PRO A N 1
ATOM 903 C CA . PRO A 1 112 ? -2.870 -8.147 11.741 1.00 92.50 112 PRO A CA 1
ATOM 904 C C . PRO A 1 112 ? -3.674 -9.306 11.127 1.00 92.50 112 PRO A C 1
ATOM 906 O O . PRO A 1 112 ? -3.989 -9.252 9.939 1.00 92.50 112 PRO A O 1
ATOM 909 N N . ASP A 1 113 ? -4.035 -10.337 11.896 1.00 93.62 113 ASP A N 1
ATOM 910 C CA . ASP A 1 113 ? -4.659 -11.558 11.368 1.00 93.62 113 ASP A CA 1
ATOM 911 C C . ASP A 1 113 ? -5.945 -11.319 10.558 1.00 93.62 113 ASP A C 1
ATOM 913 O O . ASP A 1 113 ? -6.071 -11.906 9.477 1.00 93.62 113 ASP A O 1
ATOM 917 N N . PRO A 1 114 ? -6.902 -10.475 10.999 1.00 94.56 114 PRO A N 1
ATOM 918 C CA . PRO A 1 114 ? -8.126 -10.229 10.236 1.00 94.56 114 PRO A CA 1
ATOM 919 C C . PRO A 1 114 ? -7.850 -9.612 8.859 1.00 94.56 114 PRO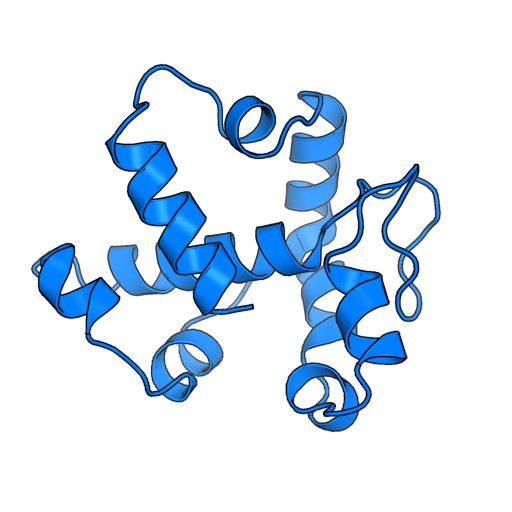 A C 1
ATOM 921 O O . PRO A 1 114 ? -8.489 -9.979 7.873 1.00 94.56 114 PRO A O 1
ATOM 924 N N . PHE A 1 115 ? -6.852 -8.729 8.781 1.00 95.62 115 PHE A N 1
ATOM 925 C CA . PHE A 1 115 ? -6.424 -8.073 7.547 1.00 95.62 115 PHE A CA 1
ATOM 926 C C . PHE A 1 115 ? -5.793 -9.081 6.578 1.00 95.62 115 PHE A C 1
ATOM 928 O O . PHE A 1 115 ? -6.162 -9.134 5.407 1.00 95.62 115 PHE A O 1
ATOM 935 N N . LEU A 1 116 ? -4.899 -9.939 7.079 1.00 93.56 116 LEU A N 1
ATOM 936 C CA . LEU A 1 116 ? -4.204 -10.956 6.281 1.00 93.56 116 LEU A CA 1
ATOM 937 C C . LEU A 1 116 ? -5.149 -12.050 5.767 1.00 93.56 116 LEU A C 1
ATOM 939 O O . LEU A 1 116 ? -5.055 -12.488 4.619 1.00 93.56 116 LEU A O 1
ATOM 943 N N . ARG A 1 117 ? -6.080 -12.512 6.609 1.00 91.19 117 ARG A N 1
ATOM 944 C CA . ARG A 1 117 ? -7.037 -13.563 6.230 1.00 91.19 117 ARG A CA 1
ATOM 945 C C . ARG A 1 117 ? -8.070 -13.064 5.225 1.00 91.19 117 ARG A C 1
ATOM 947 O O . ARG A 1 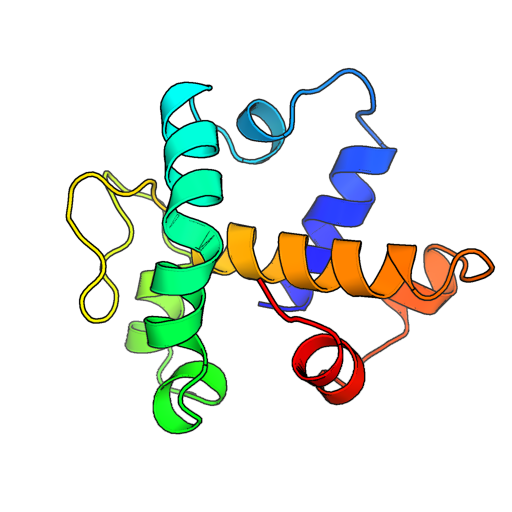117 ? -8.432 -13.825 4.333 1.00 91.19 117 ARG A O 1
ATOM 954 N N . GLY A 1 118 ? -8.518 -11.816 5.364 1.00 90.31 118 GLY A N 1
ATOM 955 C CA . GLY A 1 118 ? -9.516 -11.206 4.484 1.00 90.31 118 GLY A CA 1
ATOM 956 C C . GLY A 1 118 ? -8.972 -10.726 3.137 1.00 90.31 118 GLY A C 1
ATOM 957 O O . GLY A 1 118 ? -9.756 -10.407 2.246 1.00 90.31 118 GLY A O 1
ATOM 958 N N . TYR A 1 119 ? -7.651 -10.666 2.966 1.00 95.19 119 TYR A N 1
ATOM 959 C CA . TYR A 1 119 ? -7.036 -10.161 1.743 1.00 95.19 119 TYR A CA 1
ATOM 960 C C . TYR A 1 119 ? -6.775 -11.280 0.728 1.00 95.19 119 TYR A C 1
ATOM 962 O O . TYR A 1 119 ? -6.035 -12.233 0.988 1.00 95.19 119 TYR A O 1
ATOM 970 N N . ARG A 1 120 ? -7.444 -11.179 -0.427 1.00 90.69 120 ARG A N 1
ATOM 971 C CA . ARG A 1 120 ? -7.408 -12.140 -1.541 1.00 90.69 120 ARG A CA 1
ATOM 972 C C . ARG A 1 120 ? -7.394 -11.381 -2.881 1.00 90.69 120 ARG A C 1
ATOM 974 O O . ARG A 1 120 ? -8.442 -11.305 -3.522 1.00 90.69 120 ARG A O 1
ATOM 981 N N . PRO A 1 121 ? -6.258 -10.765 -3.254 1.00 87.94 121 PRO A N 1
ATOM 982 C CA . PRO A 1 121 ? -6.092 -10.129 -4.563 1.00 87.94 121 PRO A CA 1
ATOM 983 C C . PRO A 1 121 ? -6.064 -11.166 -5.698 1.00 87.94 121 PRO A C 1
ATOM 985 O O . PRO A 1 121 ? -5.668 -12.328 -5.460 1.00 87.94 121 PRO A O 1
#

Solvent-accessible surface area (backbone atoms only — not comparable to full-atom values): 6877 Å² total; per-residue (Å²): 80,66,68,48,3,51,50,48,54,53,49,44,70,76,37,74,90,56,50,76,25,56,76,70,76,40,51,69,64,43,42,52,49,50,62,76,36,41,45,61,55,43,64,67,41,65,46,64,78,57,64,68,49,80,53,65,72,70,53,42,30,28,59,41,84,60,83,28,22,75,39,89,86,54,54,77,90,36,47,33,26,49,39,38,52,53,17,25,55,25,42,52,46,42,45,68,76,37,81,88,63,48,73,68,59,60,70,68,58,78,72,60,62,67,38,60,72,64,48,80,109

Sequence (121 aa):
MLFWGKVLHVTARCLPETSPAGLMNWTSDEWAWAMAQERSIWRELQPQDVLFNRNPREVMRWFQEGPFTRAGAIPQDSPDRLGMFVGWRMVESFVRANPGMSTADLMAQTNPDPFLRGYRP

Secondary structure (DSSP, 8-state):
-HHHHHHHHHHHHH-TTS-HHHHTT--HHHHHHHHHTHHHHHHHH-SHHHHT---HHHHHTTT--SSS--STT--TTS-S-HHHHHHHHHHHHHHHH-TT--HHHHHH----HHHHHH---

pLDDT: mean 95.91, std 2.42, range [87.94, 98.56]